Protein AF-A0A0S4WQ02-F1 (afdb_monomer_lite)

Sequence (81 aa):
MPDKELTKIARDIRHLYWHIRTLRRGIQDAARRRYYRKIAAQKKRLLDAGVSKREVLDLLMCCRSRGCRYRACLDCTKRLL

pLDDT: mean 87.6, std 12.0, range [37.53, 97.94]

Foldseek 3Di:
DDLVVLLVLLVLLLVLLVVLVVDDPPPCVVVNVVSVVVNVVSLVVCVVVPNDPVLSVLSVVQSNDPHGPPSPHRNDPPPDD

Organism: Ralstonia solanacearum (NCBI:txid305)

Structure (mmCIF, N/CA/C/O backbone):
data_AF-A0A0S4WQ02-F1
#
_entry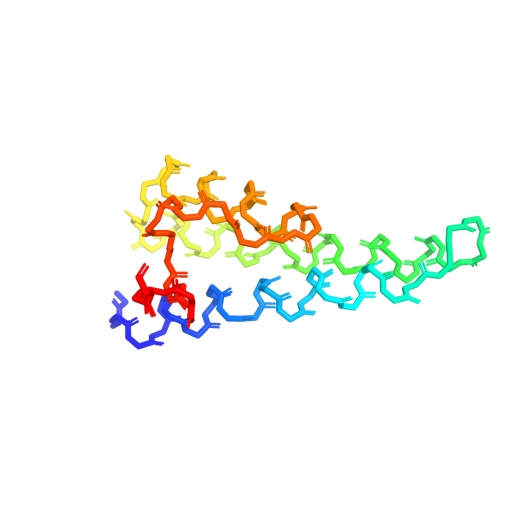.id   AF-A0A0S4WQ02-F1
#
loop_
_atom_site.group_PDB
_atom_site.id
_atom_site.type_symbol
_atom_site.label_atom_id
_atom_site.label_alt_id
_atom_site.label_comp_id
_atom_site.label_asym_id
_atom_site.label_entity_id
_atom_site.label_seq_id
_atom_site.pdbx_PDB_ins_code
_atom_site.Cartn_x
_atom_site.Cartn_y
_atom_site.Cartn_z
_atom_site.occupancy
_atom_site.B_iso_or_equiv
_atom_site.auth_seq_id
_atom_site.auth_comp_id
_atom_site.auth_asym_id
_atom_site.auth_atom_id
_atom_site.pdbx_PDB_model_num
ATOM 1 N N . MET A 1 1 ? -7.136 -8.440 14.467 1.00 68.38 1 MET A N 1
ATOM 2 C CA . MET A 1 1 ? -5.671 -8.365 14.245 1.00 68.38 1 MET A CA 1
ATOM 3 C C . MET A 1 1 ? -5.136 -7.248 15.132 1.00 68.38 1 M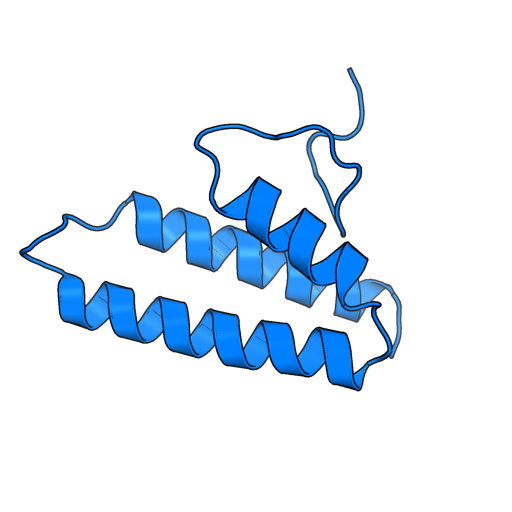ET A C 1
ATOM 5 O O . MET A 1 1 ? -5.803 -6.224 15.177 1.00 68.38 1 MET A O 1
ATOM 9 N N . PRO A 1 2 ? -4.031 -7.415 15.876 1.00 79.81 2 PRO A N 1
ATOM 10 C CA . PRO A 1 2 ? -3.534 -6.357 16.758 1.00 79.81 2 PRO A CA 1
ATOM 11 C C . PRO A 1 2 ? -2.981 -5.169 15.950 1.00 79.81 2 PRO A C 1
ATOM 13 O O . PRO A 1 2 ? -2.340 -5.370 14.918 1.00 79.81 2 PRO A O 1
ATOM 16 N N . ASP A 1 3 ? -3.152 -3.939 16.441 1.00 81.31 3 ASP A N 1
ATOM 17 C CA . ASP A 1 3 ? -2.747 -2.694 15.752 1.00 81.31 3 ASP A CA 1
ATOM 18 C C . ASP A 1 3 ? -1.276 -2.673 15.307 1.00 81.31 3 ASP A C 1
ATOM 20 O O . ASP A 1 3 ? -0.922 -2.111 14.264 1.00 81.31 3 ASP A O 1
ATOM 24 N N . LYS A 1 4 ? -0.400 -3.346 16.063 1.00 87.12 4 LYS A N 1
ATOM 25 C CA . LYS A 1 4 ? 1.023 -3.510 15.723 1.00 87.12 4 LYS A CA 1
ATOM 26 C C . LYS A 1 4 ? 1.226 -4.254 14.399 1.00 87.12 4 LYS A C 1
ATOM 28 O O . LYS A 1 4 ? 2.148 -3.930 13.651 1.00 87.12 4 LYS A O 1
ATOM 33 N N . GLU A 1 5 ? 0.372 -5.221 14.077 1.00 91.06 5 GLU A N 1
ATOM 34 C CA . GLU A 1 5 ? 0.451 -5.949 12.811 1.00 91.06 5 GLU A CA 1
ATOM 35 C C . GLU A 1 5 ? -0.049 -5.120 11.625 1.00 91.06 5 GLU A C 1
ATOM 37 O O . GLU A 1 5 ? 0.600 -5.116 10.578 1.00 91.06 5 GLU A O 1
ATOM 42 N N . LEU A 1 6 ? -1.135 -4.358 11.788 1.00 91.81 6 LEU A N 1
ATOM 43 C CA . LEU A 1 6 ? -1.614 -3.430 10.752 1.00 91.81 6 LEU A CA 1
ATOM 44 C C . LEU A 1 6 ? -0.540 -2.387 10.413 1.00 91.81 6 LEU A C 1
ATOM 46 O O . LEU A 1 6 ? -0.235 -2.130 9.245 1.00 91.81 6 LEU A O 1
ATOM 50 N N . THR A 1 7 ? 0.099 -1.859 11.456 1.00 90.81 7 THR A N 1
ATOM 51 C CA . THR A 1 7 ? 1.236 -0.937 11.378 1.00 90.81 7 THR A CA 1
ATOM 52 C C . THR A 1 7 ? 2.403 -1.555 10.601 1.00 90.81 7 THR A C 1
ATOM 54 O O . THR A 1 7 ? 2.940 -0.931 9.683 1.00 90.81 7 THR A O 1
ATOM 57 N N . LYS A 1 8 ? 2.765 -2.810 10.904 1.00 93.50 8 LYS A N 1
ATOM 58 C CA . LYS A 1 8 ? 3.817 -3.547 10.189 1.00 93.50 8 LYS A CA 1
ATOM 59 C C . LYS A 1 8 ? 3.489 -3.711 8.703 1.00 93.50 8 LYS A C 1
ATOM 61 O O . LYS A 1 8 ? 4.335 -3.422 7.862 1.00 93.50 8 LYS A O 1
ATOM 66 N N . ILE A 1 9 ? 2.256 -4.093 8.365 1.00 94.69 9 ILE A N 1
ATOM 67 C CA . ILE A 1 9 ? 1.823 -4.249 6.968 1.00 94.69 9 ILE A CA 1
ATOM 68 C C . ILE A 1 9 ? 1.909 -2.916 6.210 1.00 94.69 9 ILE A C 1
ATOM 70 O O . ILE A 1 9 ? 2.393 -2.870 5.075 1.00 94.69 9 ILE A O 1
ATOM 74 N N . ALA A 1 10 ? 1.476 -1.810 6.820 1.00 92.12 10 ALA A N 1
ATOM 75 C CA . ALA A 1 10 ? 1.576 -0.491 6.199 1.00 92.12 10 ALA A CA 1
ATOM 76 C C . ALA A 1 10 ? 3.032 -0.048 5.982 1.00 92.12 10 ALA A C 1
ATOM 78 O O . ALA A 1 10 ? 3.356 0.536 4.939 1.00 92.12 10 ALA A O 1
ATOM 79 N N . ARG A 1 11 ? 3.922 -0.371 6.925 1.00 91.06 11 ARG A N 1
ATOM 80 C CA . ARG A 1 11 ? 5.365 -0.145 6.799 1.00 91.06 11 ARG A CA 1
ATOM 81 C C . ARG A 1 11 ? 5.977 -0.959 5.662 1.00 91.06 11 ARG A C 1
ATOM 83 O O . ARG A 1 11 ? 6.723 -0.405 4.854 1.00 91.06 11 ARG A O 1
ATOM 90 N N . ASP A 1 12 ? 5.594 -2.227 5.535 1.00 94.00 12 ASP A N 1
ATOM 91 C CA . ASP A 1 12 ? 6.026 -3.096 4.439 1.00 94.00 12 ASP A CA 1
ATOM 92 C C . ASP A 1 12 ? 5.585 -2.533 3.081 1.00 94.00 12 ASP A C 1
ATOM 94 O O . ASP A 1 12 ? 6.384 -2.458 2.146 1.00 94.00 12 ASP A O 1
ATOM 98 N N . ILE A 1 13 ? 4.340 -2.052 2.963 1.00 94.06 13 ILE A N 1
ATOM 99 C CA . ILE A 1 13 ? 3.853 -1.384 1.745 1.00 94.06 13 ILE A CA 1
ATOM 100 C C . ILE A 1 13 ? 4.729 -0.174 1.396 1.00 94.06 13 ILE A C 1
ATOM 102 O O . ILE A 1 13 ? 5.105 -0.009 0.232 1.00 94.06 13 ILE A O 1
ATOM 106 N N . ARG A 1 14 ? 5.088 0.659 2.380 1.00 90.00 14 ARG A N 1
ATOM 107 C CA . ARG A 1 14 ? 5.987 1.803 2.162 1.00 90.00 14 ARG A CA 1
ATOM 108 C C . ARG A 1 14 ? 7.355 1.375 1.658 1.00 90.00 14 ARG A C 1
ATOM 110 O O . ARG A 1 14 ? 7.833 1.942 0.674 1.00 90.00 14 ARG A O 1
ATOM 117 N N . HIS A 1 15 ? 7.948 0.365 2.283 1.00 91.00 15 HIS A N 1
ATOM 118 C CA . HIS A 1 15 ? 9.252 -0.155 1.892 1.00 91.00 15 HIS A CA 1
ATOM 119 C C . HIS A 1 15 ? 9.233 -0.711 0.457 1.00 91.00 15 HIS A C 1
ATOM 121 O O . HIS A 1 15 ? 10.103 -0.397 -0.356 1.00 91.00 15 HIS A O 1
ATOM 127 N N . LEU A 1 16 ? 8.179 -1.443 0.086 1.00 94.38 16 LEU A N 1
ATOM 128 C CA . LEU A 1 16 ? 7.994 -1.951 -1.277 1.00 94.38 16 LEU A CA 1
ATOM 129 C C . LEU A 1 16 ? 7.869 -0.816 -2.306 1.00 94.38 16 LEU A C 1
ATOM 131 O O . LEU A 1 16 ? 8.470 -0.887 -3.378 1.00 94.38 16 LEU A O 1
ATOM 135 N N . TYR A 1 17 ? 7.129 0.251 -1.991 1.00 92.06 17 TYR A N 1
ATOM 136 C CA . TYR A 1 17 ? 7.062 1.427 -2.863 1.00 92.06 17 TYR A CA 1
ATOM 137 C C . TYR A 1 17 ? 8.386 2.191 -2.934 1.00 92.06 17 TYR A C 1
ATOM 139 O O . TYR A 1 17 ? 8.684 2.775 -3.975 1.00 92.06 17 TYR A O 1
ATOM 147 N N . TRP A 1 18 ? 9.186 2.213 -1.865 1.00 89.88 18 TRP A N 1
ATOM 148 C CA . TRP A 1 18 ? 10.537 2.770 -1.913 1.00 89.88 18 TRP A CA 1
ATOM 149 C C . TRP A 1 18 ? 11.412 1.993 -2.902 1.00 89.88 18 TRP A C 1
ATOM 151 O O . TRP A 1 18 ? 11.952 2.609 -3.817 1.00 89.88 18 TRP A O 1
ATOM 161 N N . HIS A 1 19 ? 11.428 0.656 -2.836 1.00 92.88 19 HIS A N 1
ATOM 162 C CA . HIS A 1 19 ? 12.13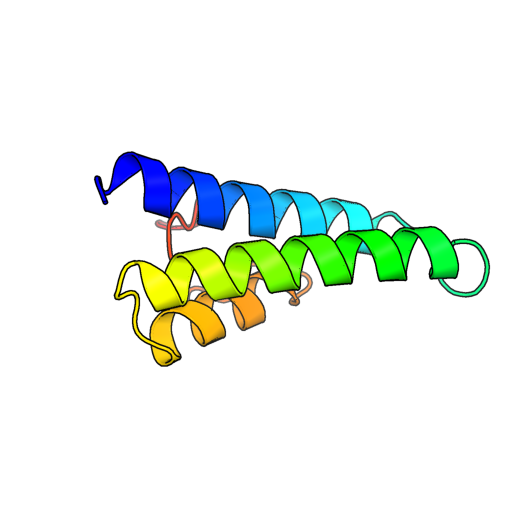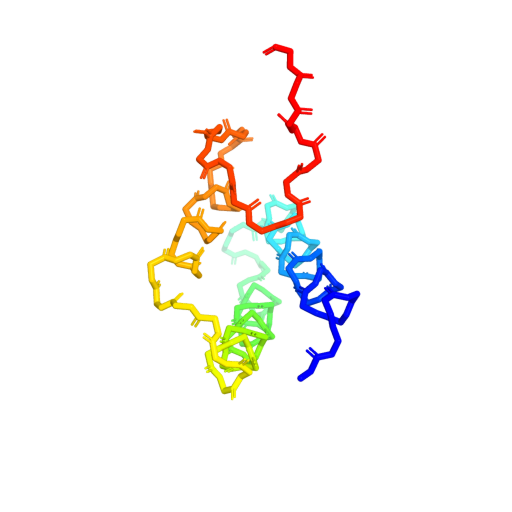2 -0.164 -3.830 1.00 92.88 19 HIS A CA 1
ATOM 163 C C . HIS A 1 19 ? 11.653 0.115 -5.257 1.00 92.88 19 HIS A C 1
ATOM 165 O O . HIS A 1 19 ? 12.461 0.278 -6.161 1.00 92.88 19 HIS A O 1
ATOM 171 N N . ILE A 1 20 ? 10.341 0.233 -5.485 1.00 93.25 20 ILE A N 1
ATOM 172 C CA . ILE A 1 20 ? 9.812 0.560 -6.819 1.00 93.25 20 ILE A CA 1
ATOM 173 C C . ILE A 1 20 ? 10.366 1.892 -7.349 1.00 93.25 20 ILE A C 1
ATOM 175 O O . ILE A 1 20 ? 10.569 2.008 -8.557 1.00 93.25 20 ILE A O 1
ATOM 179 N N . ARG A 1 21 ? 10.614 2.885 -6.482 1.00 89.81 21 ARG A N 1
ATOM 180 C CA . ARG A 1 21 ? 11.197 4.175 -6.887 1.00 89.81 21 ARG A CA 1
ATOM 181 C C . ARG A 1 21 ? 12.673 4.072 -7.263 1.00 89.81 21 ARG A C 1
ATOM 183 O O . ARG A 1 21 ? 13.112 4.865 -8.087 1.00 89.81 21 ARG A O 1
ATOM 190 N N . THR A 1 22 ? 13.421 3.142 -6.671 1.00 92.38 22 THR A N 1
ATOM 191 C CA . THR A 1 22 ? 14.851 2.963 -6.971 1.00 92.38 22 THR A CA 1
ATOM 192 C C . THR A 1 22 ? 15.091 2.141 -8.239 1.00 92.38 22 THR A C 1
ATOM 194 O O . THR A 1 22 ? 16.169 2.218 -8.824 1.00 92.38 22 THR A O 1
ATOM 197 N N . LEU A 1 23 ? 14.090 1.386 -8.706 1.00 93.88 23 LEU A N 1
ATOM 198 C CA . LEU A 1 23 ? 14.183 0.616 -9.946 1.00 93.88 23 LEU A CA 1
ATOM 199 C C . LEU A 1 23 ? 14.153 1.501 -11.199 1.00 93.88 23 LEU A C 1
ATOM 201 O O . LEU A 1 23 ? 13.296 2.376 -11.352 1.00 93.88 23 LEU A O 1
ATOM 205 N N . ARG A 1 24 ? 15.011 1.177 -12.171 1.00 92.81 24 ARG A N 1
ATOM 206 C CA . ARG A 1 24 ? 15.011 1.810 -13.496 1.00 92.81 24 ARG A CA 1
ATOM 207 C C . ARG A 1 24 ? 13.856 1.289 -14.354 1.00 92.81 24 ARG A C 1
ATOM 209 O O . ARG A 1 24 ? 13.712 0.082 -14.569 1.00 92.81 24 ARG A O 1
ATOM 216 N N . ARG A 1 25 ? 13.033 2.209 -14.866 1.00 89.62 25 ARG A N 1
ATOM 217 C CA . ARG A 1 25 ? 11.949 1.893 -15.813 1.00 89.62 25 ARG A CA 1
ATOM 218 C C . ARG A 1 25 ? 12.523 1.386 -17.140 1.00 89.62 25 ARG A C 1
ATOM 220 O O . ARG A 1 25 ? 13.575 1.852 -17.557 1.00 89.62 25 ARG A O 1
ATOM 227 N N . GLY A 1 26 ? 11.852 0.426 -17.773 1.00 91.69 26 GLY A N 1
ATOM 228 C CA . GLY A 1 26 ? 12.273 -0.178 -19.044 1.00 91.69 26 GLY A CA 1
ATOM 229 C C . GLY A 1 26 ? 13.305 -1.296 -18.883 1.00 91.69 26 GLY A C 1
ATOM 230 O O . GLY A 1 26 ? 13.299 -2.240 -19.659 1.00 91.69 26 GLY A O 1
ATOM 231 N N . ILE A 1 27 ? 14.125 -1.249 -17.828 1.00 94.94 27 ILE A N 1
ATOM 232 C CA . ILE A 1 27 ? 15.163 -2.256 -17.559 1.00 94.94 27 ILE A CA 1
ATOM 233 C C . ILE A 1 27 ? 14.681 -3.275 -16.520 1.00 94.94 27 ILE A C 1
ATOM 235 O O . ILE A 1 27 ? 14.808 -4.482 -16.697 1.00 94.94 27 ILE A O 1
ATOM 239 N N . GLN A 1 28 ? 14.092 -2.806 -15.416 1.00 96.06 28 GLN A N 1
A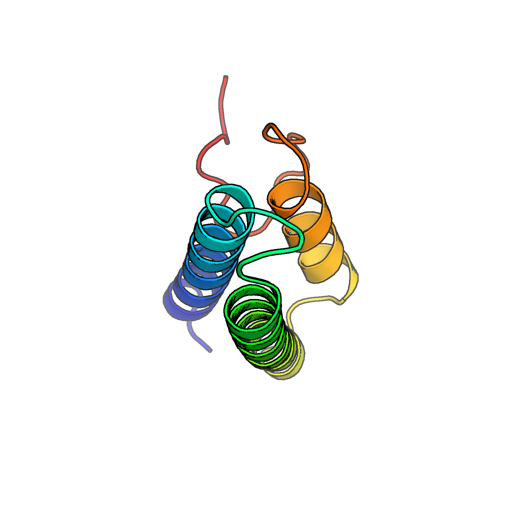TOM 240 C CA . GLN A 1 28 ? 13.777 -3.648 -14.253 1.00 96.06 28 GLN A CA 1
ATOM 241 C C . GLN A 1 28 ? 12.270 -3.893 -14.086 1.00 96.06 28 GLN A C 1
ATOM 243 O O . GLN A 1 28 ? 11.762 -4.094 -12.980 1.00 96.06 28 GLN A O 1
ATOM 248 N N . ASP A 1 29 ? 11.529 -3.909 -15.192 1.00 94.38 29 ASP A N 1
ATOM 249 C CA . ASP A 1 29 ? 10.068 -4.007 -15.193 1.00 94.38 29 ASP A CA 1
ATOM 250 C C . ASP A 1 29 ? 9.557 -5.337 -14.615 1.00 94.38 29 ASP A C 1
ATOM 252 O O . ASP A 1 29 ? 8.532 -5.372 -13.929 1.00 94.38 29 ASP A O 1
ATOM 256 N N . ALA A 1 30 ? 10.298 -6.436 -14.798 1.00 96.25 30 ALA A N 1
ATOM 257 C CA . ALA A 1 30 ? 10.006 -7.707 -14.134 1.00 96.25 30 ALA A CA 1
ATOM 258 C C . ALA A 1 30 ? 10.083 -7.588 -12.599 1.00 96.25 30 ALA A C 1
ATOM 260 O O . ALA A 1 30 ? 9.160 -8.013 -11.901 1.00 96.25 30 ALA A O 1
ATOM 261 N N . ALA A 1 31 ? 11.134 -6.953 -12.067 1.00 95.06 31 ALA A N 1
ATOM 262 C CA . ALA A 1 31 ? 11.268 -6.703 -10.632 1.00 95.06 31 ALA A CA 1
ATOM 263 C C . ALA A 1 31 ? 10.160 -5.773 -10.118 1.00 95.06 31 ALA A C 1
ATOM 265 O O . ALA A 1 31 ? 9.533 -6.059 -9.096 1.00 95.06 31 ALA A O 1
ATOM 266 N N . ARG A 1 32 ? 9.835 -4.721 -10.879 1.00 96.19 32 ARG A N 1
ATOM 267 C CA . ARG A 1 32 ? 8.754 -3.785 -10.546 1.00 96.19 32 ARG A CA 1
ATOM 268 C C . ARG A 1 32 ? 7.404 -4.498 -10.432 1.00 96.19 32 ARG A C 1
ATOM 270 O O . ARG A 1 32 ? 6.685 -4.302 -9.453 1.00 96.19 32 ARG A O 1
ATOM 277 N N . ARG A 1 33 ? 7.085 -5.389 -11.380 1.00 96.25 33 ARG A N 1
ATOM 278 C CA . ARG A 1 33 ? 5.867 -6.222 -11.343 1.00 96.25 33 ARG A CA 1
ATOM 279 C C . ARG A 1 33 ? 5.821 -7.130 -10.112 1.00 96.25 33 ARG A C 1
ATOM 281 O O . ARG A 1 33 ? 4.763 -7.244 -9.496 1.00 96.25 33 ARG A O 1
ATOM 288 N N . ARG A 1 34 ? 6.950 -7.724 -9.700 1.00 97.00 34 ARG A N 1
ATOM 289 C CA . ARG A 1 34 ? 7.018 -8.527 -8.462 1.00 97.00 34 ARG A CA 1
ATOM 290 C C . ARG A 1 34 ? 6.668 -7.700 -7.225 1.00 97.00 34 ARG A C 1
ATOM 292 O O . ARG A 1 34 ? 5.865 -8.150 -6.410 1.00 97.00 34 ARG A O 1
ATOM 299 N N . TYR A 1 35 ? 7.210 -6.489 -7.095 1.00 96.94 35 TYR A N 1
ATOM 300 C CA . TYR A 1 35 ? 6.885 -5.619 -5.962 1.00 96.94 35 TYR A CA 1
ATOM 301 C C . TYR A 1 35 ? 5.415 -5.184 -5.958 1.00 96.94 35 TYR A C 1
ATOM 303 O O . TYR A 1 35 ? 4.782 -5.218 -4.905 1.00 96.94 35 TYR A O 1
ATOM 311 N N . TYR A 1 36 ? 4.825 -4.875 -7.118 1.00 96.19 36 TYR A N 1
ATOM 312 C CA . TYR A 1 36 ? 3.390 -4.573 -7.193 1.00 96.19 36 TYR A CA 1
ATOM 313 C C . TYR A 1 36 ? 2.500 -5.750 -6.774 1.00 96.19 36 TYR A C 1
ATOM 315 O O . TYR A 1 36 ? 1.508 -5.531 -6.081 1.00 96.19 36 TYR A O 1
ATOM 323 N N . ARG A 1 37 ? 2.864 -6.995 -7.113 1.00 97.94 37 ARG A N 1
ATOM 324 C CA . ARG A 1 37 ? 2.144 -8.189 -6.627 1.00 97.94 37 ARG A CA 1
ATOM 325 C C . ARG A 1 37 ? 2.238 -8.333 -5.108 1.00 97.94 37 ARG A C 1
ATOM 327 O O . ARG A 1 37 ? 1.225 -8.585 -4.462 1.00 97.94 37 ARG A O 1
ATOM 334 N N . LYS A 1 38 ? 3.420 -8.096 -4.524 1.00 97.62 38 LYS A N 1
ATOM 335 C CA . LYS A 1 38 ? 3.595 -8.072 -3.060 1.00 97.62 38 LYS A CA 1
ATOM 336 C C . LYS A 1 38 ? 2.705 -7.007 -2.409 1.00 97.62 38 LYS A C 1
ATOM 338 O O . LYS A 1 38 ? 2.017 -7.304 -1.440 1.00 97.62 38 LYS A O 1
ATOM 343 N N . ILE A 1 39 ? 2.653 -5.799 -2.975 1.00 96.50 39 ILE A N 1
ATOM 344 C CA . ILE A 1 39 ? 1.774 -4.721 -2.491 1.00 96.50 39 ILE A CA 1
ATOM 345 C C . ILE A 1 39 ? 0.298 -5.129 -2.583 1.00 96.50 39 ILE A C 1
ATOM 347 O O . ILE A 1 39 ? -0.458 -4.847 -1.659 1.00 96.50 39 ILE A O 1
ATOM 351 N N . ALA A 1 40 ? -0.124 -5.800 -3.658 1.00 97.12 40 ALA A N 1
ATOM 352 C CA . ALA A 1 40 ? -1.500 -6.275 -3.801 1.00 97.12 40 ALA A CA 1
ATOM 353 C C . ALA A 1 40 ? -1.882 -7.287 -2.705 1.00 97.12 40 ALA A C 1
ATOM 355 O O . ALA A 1 40 ? -2.964 -7.175 -2.131 1.00 97.12 40 ALA A O 1
ATOM 356 N N . ALA A 1 41 ? -0.977 -8.208 -2.357 1.00 97.62 41 ALA A N 1
ATOM 357 C CA . ALA A 1 41 ? -1.185 -9.142 -1.252 1.00 97.62 41 ALA A CA 1
ATOM 358 C C . ALA A 1 41 ? -1.298 -8.419 0.103 1.00 97.62 41 ALA A C 1
ATOM 360 O O . ALA A 1 41 ? -2.234 -8.669 0.856 1.00 97.62 41 ALA A O 1
ATOM 361 N N . GLN A 1 42 ? -0.406 -7.463 0.391 1.00 96.62 42 GLN A N 1
ATOM 362 C CA . GLN A 1 42 ? -0.477 -6.673 1.629 1.00 96.62 42 GLN A CA 1
ATOM 363 C C . GLN A 1 42 ? -1.744 -5.808 1.699 1.00 96.62 42 GLN A C 1
ATOM 365 O O . GLN A 1 42 ? -2.375 -5.712 2.747 1.00 96.62 42 GLN A O 1
ATOM 370 N N . LYS A 1 43 ? -2.168 -5.230 0.569 1.00 95.56 43 LYS A N 1
ATOM 371 C CA . LYS A 1 43 ? -3.433 -4.494 0.458 1.00 95.56 43 LYS A CA 1
ATOM 372 C C . LYS A 1 43 ? -4.619 -5.381 0.832 1.00 95.56 43 LYS A C 1
ATOM 374 O O . LYS A 1 43 ? -5.482 -4.936 1.580 1.00 95.56 43 LYS A O 1
ATOM 379 N N . LYS A 1 44 ? -4.661 -6.610 0.307 1.00 96.31 44 LYS A N 1
ATOM 380 C CA . LYS A 1 44 ? -5.716 -7.574 0.631 1.00 96.31 44 LYS A CA 1
ATOM 381 C C . LYS A 1 44 ? -5.736 -7.867 2.134 1.00 96.31 44 LYS A C 1
ATOM 383 O O . LYS A 1 44 ? -6.783 -7.732 2.742 1.00 96.31 44 LYS A O 1
ATOM 388 N N . ARG A 1 45 ? -4.573 -8.121 2.747 1.00 96.25 45 ARG A N 1
ATOM 389 C CA . ARG A 1 45 ? -4.463 -8.365 4.198 1.00 96.25 45 ARG A CA 1
ATOM 390 C C . ARG A 1 45 ? -5.011 -7.220 5.054 1.00 96.25 45 ARG A C 1
ATOM 392 O O . ARG A 1 45 ? -5.646 -7.493 6.061 1.00 96.25 45 ARG A O 1
ATOM 399 N N . LEU A 1 46 ? -4.788 -5.959 4.667 1.00 95.31 46 LEU A N 1
ATOM 400 C CA . LEU A 1 46 ? -5.371 -4.812 5.380 1.00 95.31 46 LEU A CA 1
ATOM 401 C C . LEU A 1 46 ? -6.903 -4.805 5.291 1.00 95.31 46 LEU A C 1
ATOM 403 O O . LEU A 1 46 ? -7.566 -4.582 6.297 1.00 95.31 46 LEU A O 1
ATOM 407 N N . LEU A 1 47 ? -7.453 -5.061 4.101 1.00 96.00 47 LEU A N 1
ATOM 408 C CA . LEU A 1 47 ? -8.904 -5.110 3.892 1.00 96.00 47 LEU A CA 1
ATOM 409 C C . LEU A 1 47 ? -9.543 -6.279 4.652 1.00 96.00 47 LEU A C 1
ATOM 411 O O . LEU A 1 47 ? -10.537 -6.076 5.340 1.00 96.00 47 LEU A O 1
ATOM 415 N N . ASP A 1 48 ? -8.943 -7.469 4.579 1.00 96.19 48 ASP A N 1
ATOM 416 C CA . ASP A 1 48 ? -9.405 -8.670 5.290 1.00 96.19 48 ASP A CA 1
ATOM 417 C C . ASP A 1 48 ? -9.352 -8.475 6.819 1.00 96.19 48 ASP A C 1
ATOM 419 O O . ASP A 1 48 ? -10.150 -9.047 7.554 1.00 96.19 48 ASP A O 1
ATOM 423 N N . ALA A 1 49 ? -8.437 -7.630 7.306 1.00 94.19 49 ALA A N 1
ATOM 424 C CA . ALA A 1 49 ? -8.332 -7.260 8.714 1.00 94.19 49 ALA A CA 1
ATOM 425 C C . ALA A 1 49 ? -9.305 -6.143 9.148 1.00 94.19 49 ALA A C 1
ATOM 427 O O . ALA A 1 49 ? -9.244 -5.711 10.298 1.00 94.19 49 ALA A O 1
ATOM 428 N N . GLY A 1 50 ? -10.183 -5.673 8.254 1.00 94.81 50 GLY A N 1
ATOM 429 C CA . GLY A 1 50 ? -11.219 -4.680 8.554 1.00 94.81 50 GLY A CA 1
ATOM 430 C C . GLY A 1 50 ? -10.808 -3.219 8.349 1.00 94.81 50 GLY A C 1
ATOM 431 O O . GLY A 1 50 ? -11.607 -2.327 8.626 1.00 94.81 50 GLY A O 1
ATOM 432 N N . VAL A 1 51 ? -9.602 -2.940 7.839 1.00 93.75 51 VAL A N 1
ATOM 433 C CA . VAL A 1 51 ? -9.199 -1.563 7.507 1.00 93.75 51 VAL A CA 1
ATOM 434 C C . VAL A 1 51 ? -10.067 -1.049 6.367 1.00 93.75 51 VAL A C 1
ATOM 436 O O . VAL A 1 51 ? -10.239 -1.721 5.343 1.00 93.75 51 VAL A O 1
ATOM 439 N N . SER A 1 52 ? -10.587 0.170 6.503 1.00 93.88 52 SER A N 1
ATOM 440 C CA . SER A 1 52 ? -11.488 0.710 5.496 1.00 93.88 52 SER A CA 1
ATOM 441 C C . SER A 1 52 ? -10.783 0.870 4.144 1.00 93.88 52 SER A C 1
ATOM 443 O O . SER A 1 52 ? -9.605 1.236 4.037 1.00 93.88 52 SER A O 1
ATOM 445 N N . LYS A 1 53 ? -11.534 0.667 3.054 1.00 93.94 53 LYS A N 1
ATOM 446 C CA . LYS A 1 53 ? -11.031 0.911 1.691 1.00 93.94 53 LYS A CA 1
ATOM 447 C C . LYS A 1 53 ? -10.453 2.321 1.552 1.00 93.94 53 LYS A C 1
ATOM 449 O O . LYS A 1 53 ? -9.489 2.511 0.808 1.00 93.94 53 LYS A O 1
ATOM 454 N N . ARG A 1 54 ? -11.033 3.300 2.255 1.00 91.62 54 ARG A N 1
ATOM 455 C CA . ARG A 1 54 ? -10.583 4.689 2.214 1.00 91.62 54 ARG A CA 1
ATOM 456 C C . ARG A 1 54 ? -9.192 4.854 2.820 1.00 91.62 54 ARG A C 1
ATOM 458 O O . ARG A 1 54 ? -8.318 5.379 2.137 1.00 91.62 54 ARG A O 1
ATOM 465 N N . GLU A 1 55 ? -8.959 4.332 4.019 1.00 90.62 55 GLU A N 1
ATOM 466 C CA . GLU A 1 55 ? -7.649 4.392 4.682 1.00 90.62 55 GLU A CA 1
ATOM 467 C C . GLU A 1 55 ? -6.555 3.703 3.864 1.00 90.62 55 GLU A C 1
ATOM 469 O O . GLU A 1 55 ? -5.449 4.228 3.709 1.00 90.62 55 GLU A O 1
ATOM 474 N N . VAL A 1 56 ? -6.876 2.553 3.264 1.00 93.12 56 VAL A N 1
ATOM 475 C CA . VAL A 1 56 ? -5.961 1.853 2.357 1.00 93.12 56 VAL A CA 1
ATOM 476 C C . VAL A 1 56 ? -5.619 2.725 1.143 1.00 93.12 56 VAL A C 1
ATOM 478 O O . VAL A 1 56 ? -4.460 2.786 0.730 1.00 93.12 56 VAL A O 1
ATOM 481 N N . LEU A 1 57 ? -6.595 3.422 0.555 1.00 91.06 57 LEU A N 1
ATOM 482 C CA . LEU A 1 57 ? -6.342 4.337 -0.561 1.00 91.06 57 LEU A CA 1
ATOM 483 C C . LEU A 1 57 ? -5.512 5.552 -0.137 1.00 91.06 57 LEU A C 1
ATOM 485 O O . LEU A 1 57 ? -4.602 5.930 -0.875 1.00 91.06 57 LEU A O 1
ATOM 489 N N . ASP A 1 58 ? -5.765 6.127 1.037 1.00 89.94 58 ASP A N 1
ATOM 490 C CA . ASP A 1 58 ? -4.984 7.246 1.570 1.00 89.94 58 ASP A CA 1
ATOM 491 C C . ASP A 1 58 ? -3.520 6.836 1.833 1.00 89.94 58 ASP A C 1
ATOM 493 O O . ASP A 1 58 ? -2.593 7.565 1.453 1.00 89.94 58 ASP A O 1
ATOM 497 N N . LEU A 1 59 ? -3.287 5.621 2.350 1.00 90.06 59 LEU A N 1
ATOM 498 C CA . LEU A 1 59 ? -1.956 5.011 2.440 1.00 90.06 59 LEU A CA 1
ATOM 499 C C . LEU A 1 59 ? -1.296 4.894 1.062 1.00 90.06 59 LEU A C 1
ATOM 501 O O . LEU A 1 59 ? -0.173 5.367 0.877 1.00 90.06 59 LEU A O 1
ATOM 505 N N . LEU A 1 60 ? -1.974 4.295 0.080 1.00 90.62 60 LEU A N 1
ATOM 506 C CA . LEU A 1 60 ? -1.411 4.082 -1.257 1.00 90.62 60 LEU A CA 1
ATOM 507 C C . LEU A 1 60 ? -1.134 5.397 -1.994 1.00 90.62 60 LEU A C 1
ATOM 509 O O . LEU A 1 60 ? -0.108 5.505 -2.663 1.00 90.62 60 LEU A O 1
ATOM 513 N N . MET A 1 61 ? -2.011 6.396 -1.873 1.00 88.19 61 MET A N 1
ATOM 514 C CA . MET A 1 61 ? -1.796 7.721 -2.456 1.00 88.19 61 MET A CA 1
ATOM 515 C C . MET A 1 61 ? -0.533 8.364 -1.893 1.00 88.19 61 MET A C 1
ATOM 517 O O . MET A 1 61 ? 0.307 8.825 -2.663 1.00 88.19 61 MET A O 1
ATOM 521 N N . CYS A 1 62 ? -0.362 8.340 -0.570 1.00 87.19 62 CYS A N 1
ATOM 522 C CA . CYS A 1 62 ? 0.847 8.850 0.068 1.00 87.19 62 CYS A CA 1
ATOM 523 C C . CYS A 1 62 ? 2.096 8.070 -0.376 1.00 87.19 62 CYS A C 1
ATOM 525 O O . CYS A 1 62 ? 3.104 8.666 -0.745 1.00 87.19 62 CYS A O 1
ATOM 527 N N . CYS A 1 63 ? 2.029 6.735 -0.411 1.00 86.94 63 CYS A N 1
ATOM 528 C CA . CYS A 1 63 ? 3.164 5.888 -0.786 1.00 86.94 63 CYS A CA 1
ATOM 529 C C . CYS A 1 63 ? 3.541 5.963 -2.268 1.00 86.94 63 CYS A C 1
ATOM 531 O O . CYS A 1 63 ? 4.645 5.553 -2.611 1.00 86.94 63 CYS A O 1
ATOM 533 N N . ARG A 1 64 ? 2.660 6.445 -3.150 1.00 85.88 64 ARG A N 1
ATOM 534 C CA . ARG A 1 64 ? 2.945 6.634 -4.584 1.00 85.88 64 ARG A CA 1
ATOM 535 C C . ARG A 1 64 ? 3.549 8.000 -4.896 1.00 85.88 64 ARG A C 1
ATOM 537 O O . ARG A 1 64 ? 4.278 8.126 -5.876 1.00 85.88 64 ARG A O 1
ATOM 544 N N . SER A 1 65 ? 3.258 9.011 -4.084 1.00 84.12 65 SER A N 1
ATOM 545 C CA . SER A 1 65 ? 3.784 10.366 -4.258 1.00 84.12 65 SER A CA 1
ATOM 546 C C . SER A 1 65 ? 5.299 10.434 -4.026 1.00 84.12 65 SER A C 1
ATOM 548 O O . SER A 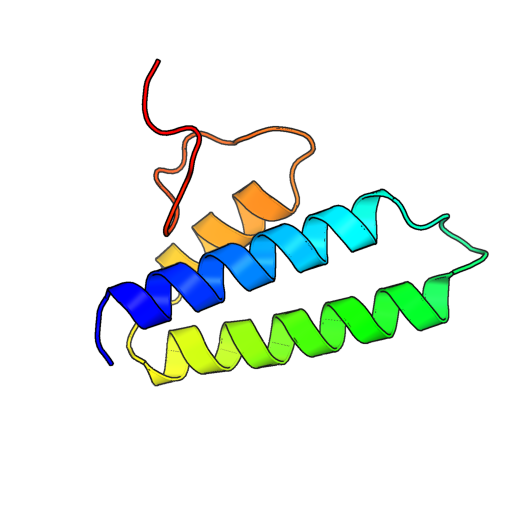1 65 ? 5.875 9.590 -3.344 1.00 84.12 65 SER A O 1
ATOM 550 N N . ARG A 1 66 ? 5.980 11.437 -4.599 1.00 75.12 66 ARG A N 1
ATOM 551 C CA . ARG A 1 66 ? 7.419 11.667 -4.347 1.00 75.12 66 ARG A CA 1
ATOM 552 C C . ARG A 1 66 ? 7.704 12.114 -2.906 1.00 75.12 66 ARG A C 1
ATOM 554 O O . ARG A 1 66 ? 8.769 11.799 -2.393 1.00 75.12 66 ARG A O 1
ATOM 561 N N . GLY A 1 67 ? 6.747 12.782 -2.261 1.00 74.94 67 GLY A N 1
ATOM 562 C CA . GLY A 1 67 ? 6.804 13.199 -0.859 1.00 74.94 67 GLY A CA 1
ATOM 563 C C . GLY A 1 67 ? 5.562 12.776 -0.071 1.00 74.94 67 GLY A C 1
ATOM 564 O O . GLY A 1 67 ? 4.582 12.295 -0.649 1.00 74.94 67 GLY A O 1
ATOM 565 N N . CYS A 1 68 ? 5.611 12.953 1.253 1.00 77.19 68 CYS A N 1
ATOM 566 C CA . CYS A 1 68 ? 4.461 12.722 2.128 1.00 77.19 68 CYS A CA 1
ATOM 567 C C . CYS A 1 68 ? 3.306 13.661 1.754 1.00 77.19 68 CYS A C 1
ATOM 569 O O . CYS A 1 68 ? 3.524 14.832 1.464 1.00 77.19 68 CYS A O 1
ATOM 571 N N . ARG A 1 69 ? 2.071 13.150 1.782 1.00 75.56 69 ARG A N 1
ATOM 572 C CA . ARG A 1 69 ? 0.857 13.922 1.466 1.00 75.56 69 ARG A CA 1
ATOM 573 C C . ARG A 1 69 ? 0.071 14.407 2.690 1.00 75.56 69 ARG A C 1
ATOM 575 O O . ARG A 1 69 ? -1.034 14.907 2.509 1.00 75.56 69 ARG A O 1
ATOM 582 N N . TYR A 1 70 ? 0.585 14.198 3.904 1.00 73.44 70 TYR A N 1
ATOM 583 C CA . TYR A 1 70 ? -0.053 14.598 5.172 1.00 73.44 70 TYR A CA 1
ATOM 584 C C . TYR A 1 70 ? -1.512 14.130 5.332 1.00 73.44 70 TYR A C 1
ATOM 586 O O . TYR A 1 70 ? -2.315 14.742 6.019 1.00 73.44 70 TYR A O 1
ATOM 594 N N . ARG A 1 71 ? -1.869 12.992 4.726 1.00 71.69 71 ARG A N 1
ATOM 595 C CA . ARG A 1 71 ? -3.228 12.415 4.776 1.00 71.69 71 ARG A CA 1
ATOM 596 C C . ARG A 1 71 ? -3.500 11.602 6.048 1.00 71.69 71 ARG A C 1
ATOM 598 O O . ARG A 1 71 ? -4.409 10.786 6.051 1.00 71.69 71 ARG A O 1
ATOM 605 N N . ALA A 1 72 ? -2.664 11.763 7.078 1.00 74.75 72 ALA A N 1
ATOM 606 C CA . ALA A 1 72 ? -2.692 10.972 8.310 1.00 74.75 72 ALA A CA 1
ATOM 607 C C . ALA A 1 72 ? -2.782 9.447 8.074 1.00 74.75 72 ALA A C 1
ATOM 609 O O . ALA A 1 72 ? -3.400 8.736 8.862 1.00 74.75 72 ALA A O 1
ATOM 610 N N . CYS A 1 73 ? -2.168 8.949 6.993 1.00 79.94 73 CYS A N 1
ATOM 611 C CA . CYS A 1 73 ? -2.286 7.552 6.593 1.00 79.94 73 CYS A CA 1
ATOM 612 C C . CYS A 1 73 ? -1.664 6.586 7.615 1.00 79.94 73 CYS A C 1
ATOM 614 O O . CYS A 1 73 ? -0.839 6.973 8.446 1.00 79.94 73 CYS A O 1
ATOM 616 N N . LEU A 1 74 ? -2.058 5.314 7.524 1.00 80.81 74 LEU A N 1
ATOM 617 C CA . LEU A 1 74 ? -1.663 4.262 8.460 1.00 80.81 74 LEU A CA 1
ATOM 618 C C . LEU A 1 74 ? -0.131 4.204 8.658 1.00 80.81 74 LEU A C 1
ATOM 620 O O . LEU A 1 74 ? 0.614 4.099 7.677 1.00 80.81 74 LEU A O 1
ATOM 624 N N . ASP A 1 75 ? 0.325 4.283 9.917 1.00 78.31 75 ASP A N 1
ATOM 625 C CA . ASP A 1 75 ? 1.740 4.300 10.360 1.00 78.31 75 ASP A CA 1
ATOM 626 C C . ASP A 1 75 ? 2.594 5.466 9.785 1.00 78.31 75 ASP A C 1
ATOM 628 O O . ASP A 1 75 ? 3.819 5.383 9.747 1.00 78.31 75 ASP A O 1
ATOM 632 N N . CYS A 1 76 ? 1.995 6.562 9.296 1.00 74.00 76 CYS A N 1
ATOM 633 C CA . CYS A 1 76 ? 2.741 7.681 8.700 1.00 74.00 76 CYS A CA 1
ATOM 634 C C . CYS A 1 76 ? 3.824 8.245 9.644 1.00 74.00 76 CYS A C 1
ATOM 636 O O . CYS A 1 76 ? 3.515 8.894 10.640 1.00 74.00 76 CYS A O 1
ATOM 638 N N . THR A 1 77 ? 5.099 8.082 9.271 1.00 65.81 77 THR A N 1
ATOM 639 C CA . THR A 1 77 ? 6.270 8.577 10.024 1.00 65.81 77 THR A CA 1
ATOM 640 C C . THR A 1 77 ? 6.484 10.088 9.915 1.00 65.81 77 THR A C 1
ATOM 642 O O . THR A 1 77 ? 7.330 10.641 10.601 1.00 65.81 77 THR A O 1
ATOM 645 N N . LYS A 1 78 ? 5.730 10.762 9.038 1.00 63.94 78 LYS A N 1
ATOM 646 C CA . LYS A 1 78 ? 5.718 12.223 8.858 1.00 63.94 78 LYS A CA 1
ATOM 647 C C . LYS A 1 78 ? 4.518 12.875 9.567 1.00 63.94 78 LYS A C 1
ATOM 649 O O . LYS A 1 78 ? 4.095 13.956 9.167 1.00 63.94 78 LYS A O 1
ATOM 654 N N . ARG A 1 79 ? 3.924 12.218 10.576 1.00 49.78 79 ARG A N 1
ATOM 655 C CA . ARG A 1 79 ? 3.062 12.920 11.539 1.00 49.78 79 ARG A CA 1
ATOM 656 C C . ARG A 1 79 ? 3.962 13.866 12.341 1.00 49.78 79 ARG A C 1
ATOM 658 O O . ARG A 1 79 ? 4.890 13.382 12.972 1.00 49.78 79 ARG A O 1
ATOM 665 N N . LEU A 1 80 ? 3.629 15.159 12.302 1.00 41.03 80 LEU A N 1
ATOM 666 C CA . LEU A 1 80 ? 4.241 16.282 13.030 1.00 41.03 80 LEU A CA 1
ATOM 667 C C . LEU A 1 80 ? 5.506 16.866 12.378 1.00 41.03 80 LEU A C 1
ATOM 669 O O . LEU A 1 80 ? 6.623 16.413 12.612 1.00 41.03 80 LEU A O 1
ATOM 673 N N . LEU A 1 81 ? 5.306 17.890 11.547 1.00 37.53 81 LEU A N 1
ATOM 674 C CA . LEU A 1 81 ? 5.582 19.270 11.961 1.00 37.53 81 LEU A CA 1
ATOM 675 C C . LEU A 1 81 ? 4.316 20.079 11.682 1.00 37.53 81 LEU A C 1
ATOM 677 O O . LEU A 1 81 ? 3.750 19.853 10.585 1.00 37.53 81 LEU A O 1
#

Secondary structure (DSSP, 8-state):
--HHHHHHHHHHHHHHHHHHHHSPTTTSHHHHHHHHHHHHHHHHHHHHTT--HHHHHHHHHHHHSSS---S--TT-TT---

Radius of gyration: 12.91 Å; chains: 1; bounding box: 27×28×36 Å